Protein AF-A0AAC8WZW1-F1 (afdb_monomer)

Structure (mmCIF, N/CA/C/O backbone):
data_AF-A0AAC8WZW1-F1
#
_entry.id   AF-A0AAC8WZW1-F1
#
loop_
_atom_site.group_PDB
_atom_site.id
_atom_site.type_symbol
_atom_site.label_atom_id
_atom_site.label_alt_id
_atom_site.label_comp_id
_atom_site.label_asym_id
_atom_site.label_entity_id
_atom_site.label_seq_id
_atom_site.pdbx_PDB_ins_code
_atom_site.Cartn_x
_atom_site.Cartn_y
_atom_site.Cartn_z
_atom_site.occupancy
_atom_site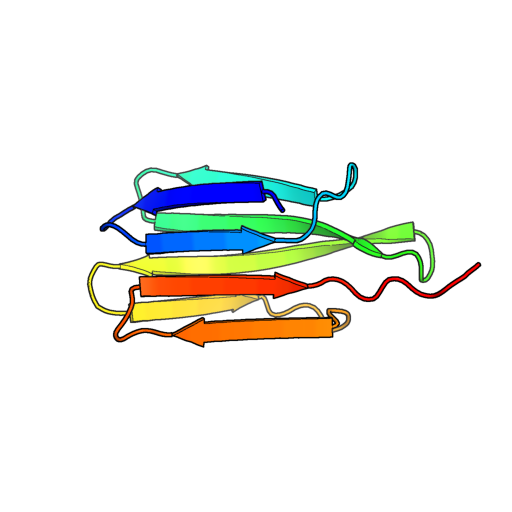.B_iso_or_equiv
_atom_site.auth_seq_id
_atom_site.auth_comp_id
_atom_site.auth_asym_id
_atom_site.auth_atom_id
_atom_site.pdbx_PDB_model_num
ATOM 1 N N . MET A 1 1 ? -6.316 5.667 -13.359 1.00 84.75 1 MET A N 1
ATOM 2 C CA . MET A 1 1 ? -5.985 5.530 -11.929 1.00 84.75 1 MET A CA 1
ATOM 3 C C . MET A 1 1 ? -6.730 4.318 -11.438 1.00 84.75 1 MET A C 1
ATOM 5 O O . MET A 1 1 ? -7.903 4.175 -11.777 1.00 84.75 1 MET A O 1
ATOM 9 N N . THR A 1 2 ? -6.051 3.473 -10.674 1.00 90.56 2 THR A N 1
ATOM 10 C CA . THR A 1 2 ? -6.616 2.253 -10.115 1.00 90.56 2 THR A CA 1
ATOM 11 C C . THR A 1 2 ? -6.914 2.503 -8.649 1.00 90.56 2 THR A C 1
ATOM 13 O O . THR A 1 2 ? -6.075 3.039 -7.925 1.00 90.56 2 THR A O 1
ATOM 16 N N . GLU A 1 3 ? -8.109 2.102 -8.228 1.00 94.31 3 GLU A N 1
ATOM 17 C CA . GLU A 1 3 ? -8.548 2.141 -6.838 1.00 94.31 3 GLU A CA 1
ATOM 18 C C . GLU A 1 3 ? -8.700 0.718 -6.309 1.00 94.31 3 GLU A C 1
ATOM 20 O O . GLU A 1 3 ? -9.281 -0.155 -6.959 1.00 94.31 3 GLU A O 1
ATOM 25 N N . VAL A 1 4 ? -8.186 0.488 -5.106 1.00 93.12 4 VAL A N 1
ATOM 26 C CA . VAL A 1 4 ? -8.289 -0.782 -4.396 1.00 93.12 4 VAL A CA 1
ATOM 27 C C . VAL A 1 4 ? -8.923 -0.515 -3.040 1.00 93.12 4 VAL A C 1
ATOM 29 O O . VAL A 1 4 ? -8.354 0.177 -2.196 1.00 93.12 4 VAL A O 1
ATOM 32 N N . ASN A 1 5 ? -10.098 -1.104 -2.821 1.00 94.50 5 ASN A N 1
ATOM 33 C CA . ASN A 1 5 ? -10.729 -1.115 -1.508 1.00 94.50 5 ASN A CA 1
ATOM 34 C C . ASN A 1 5 ? -9.929 -2.030 -0.579 1.00 94.50 5 ASN A C 1
ATOM 36 O O . ASN A 1 5 ? -9.805 -3.234 -0.817 1.00 94.50 5 ASN A O 1
ATOM 40 N N . LEU A 1 6 ? -9.389 -1.445 0.479 1.00 91.88 6 LEU A N 1
ATOM 41 C CA . LEU A 1 6 ? -8.673 -2.130 1.537 1.00 91.88 6 LEU A CA 1
ATOM 42 C C . LEU A 1 6 ? -9.609 -2.394 2.722 1.00 91.88 6 LEU A C 1
ATOM 44 O O . LEU A 1 6 ? -10.784 -2.015 2.748 1.00 91.88 6 LEU A O 1
ATOM 48 N N . ILE A 1 7 ? -9.087 -3.087 3.729 1.00 91.62 7 ILE A N 1
ATOM 49 C CA . ILE A 1 7 ? -9.854 -3.376 4.938 1.00 91.62 7 ILE A CA 1
ATOM 50 C C . ILE A 1 7 ? -10.158 -2.098 5.739 1.00 91.62 7 ILE A C 1
ATOM 52 O O . ILE A 1 7 ? -9.512 -1.066 5.576 1.00 91.62 7 ILE A O 1
ATOM 56 N N . HIS A 1 8 ? -11.149 -2.176 6.630 1.00 91.75 8 HIS A N 1
ATOM 57 C CA . HIS A 1 8 ? -11.588 -1.069 7.494 1.00 91.75 8 HIS A CA 1
ATOM 58 C C . HIS A 1 8 ? -12.022 0.216 6.761 1.00 91.75 8 HIS A C 1
ATOM 60 O O . HIS A 1 8 ? -12.021 1.299 7.357 1.00 91.75 8 HIS A O 1
ATOM 66 N N . GLY A 1 9 ? -12.424 0.086 5.492 1.00 92.44 9 GLY A N 1
ATOM 67 C CA . GLY A 1 9 ? -12.904 1.192 4.663 1.00 92.44 9 GLY A CA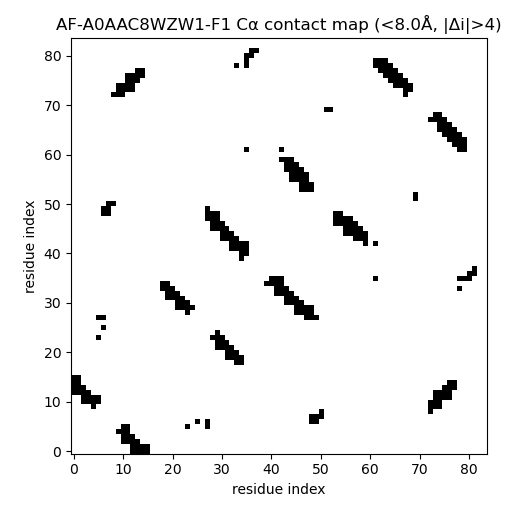 1
ATOM 68 C C . GLY A 1 9 ? -11.794 2.079 4.104 1.00 92.44 9 GLY A C 1
ATOM 69 O O . GLY A 1 9 ? -12.094 3.171 3.639 1.00 92.44 9 GLY A O 1
ATOM 70 N N . TRP A 1 10 ? -10.536 1.637 4.170 1.00 95.75 10 TRP A N 1
ATOM 71 C CA . TRP A 1 10 ? -9.432 2.347 3.535 1.00 95.75 10 TRP A CA 1
ATOM 72 C C . TRP A 1 10 ? -9.450 2.158 2.023 1.00 95.75 10 TRP A C 1
ATOM 74 O O . TRP A 1 10 ? -9.786 1.081 1.534 1.00 95.75 10 TRP A O 1
ATOM 84 N N . VAL A 1 11 ? -9.038 3.184 1.287 1.00 96.44 11 VAL A N 1
ATOM 85 C CA . VAL A 1 11 ? -8.902 3.134 -0.172 1.00 96.44 11 VAL A CA 1
ATOM 86 C C . VAL A 1 11 ? -7.465 3.447 -0.548 1.00 96.44 11 VAL A C 1
ATOM 88 O O . VAL A 1 11 ? -6.897 4.436 -0.087 1.00 96.44 11 VAL A O 1
ATOM 91 N N . LEU A 1 12 ? -6.876 2.587 -1.375 1.00 95.06 12 LEU A N 1
ATOM 92 C CA . LEU A 1 12 ? -5.592 2.833 -2.018 1.00 95.06 12 LEU A CA 1
ATOM 93 C C . LEU A 1 12 ? -5.815 3.244 -3.468 1.00 95.06 12 LEU A C 1
ATOM 95 O O . LEU A 1 12 ? -6.436 2.502 -4.226 1.00 95.06 12 LEU A O 1
ATOM 99 N N . THR A 1 13 ? -5.217 4.361 -3.855 1.00 94.50 13 THR A N 1
ATOM 100 C CA . THR A 1 13 ? -5.228 4.876 -5.221 1.00 94.50 13 THR A CA 1
ATOM 101 C C . THR A 1 13 ? -3.805 4.964 -5.754 1.00 94.50 13 THR A C 1
ATOM 103 O O . THR A 1 13 ? -2.899 5.444 -5.072 1.00 94.50 13 THR A O 1
ATOM 106 N N . TYR A 1 14 ? -3.596 4.508 -6.985 1.00 90.31 14 TYR A N 1
ATOM 107 C CA . TYR A 1 14 ? -2.315 4.628 -7.679 1.00 90.31 14 TYR A CA 1
ATOM 108 C C . TYR A 1 14 ? -2.514 4.831 -9.185 1.00 90.31 14 TYR A C 1
ATOM 110 O O . TYR A 1 14 ? -3.585 4.566 -9.745 1.00 90.31 14 TYR A O 1
ATOM 118 N N . GLN A 1 15 ? -1.488 5.345 -9.863 1.00 84.75 15 GLN A N 1
ATOM 119 C CA . GLN A 1 15 ? -1.524 5.505 -11.318 1.00 84.75 15 GLN A CA 1
ATOM 120 C C . GLN A 1 15 ? -1.521 4.148 -12.021 1.00 84.75 15 GLN A C 1
ATOM 122 O O . GLN A 1 15 ? -0.795 3.242 -11.619 1.00 84.75 15 GLN A O 1
ATOM 127 N N . ASP A 1 16 ? -2.304 4.019 -13.096 1.00 75.69 16 ASP A N 1
ATOM 128 C CA . ASP A 1 16 ? -2.376 2.765 -13.850 1.00 75.69 16 ASP A CA 1
ATOM 129 C C . ASP A 1 16 ? -1.010 2.460 -14.453 1.00 75.69 16 ASP A C 1
ATOM 131 O O . ASP A 1 16 ? -0.559 3.115 -15.393 1.00 75.69 16 ASP A O 1
ATOM 135 N N . ASN A 1 17 ? -0.352 1.458 -13.888 1.00 73.19 17 ASN A N 1
ATOM 136 C CA . ASN A 1 17 ? 0.937 0.981 -14.335 1.00 73.19 17 ASN A CA 1
ATOM 137 C C . ASN A 1 17 ? 0.919 -0.547 -14.271 1.00 73.19 17 ASN A C 1
ATOM 139 O O . ASN A 1 17 ? 0.592 -1.125 -13.233 1.00 73.19 17 ASN A O 1
ATOM 143 N N . ALA A 1 18 ? 1.260 -1.188 -15.391 1.00 64.50 18 ALA A N 1
ATOM 144 C CA . ALA A 1 18 ? 1.290 -2.643 -15.513 1.00 64.50 18 ALA A CA 1
ATOM 145 C C . ALA A 1 18 ? 2.278 -3.303 -14.536 1.00 64.50 18 ALA A C 1
ATOM 147 O O . ALA A 1 18 ? 2.132 -4.482 -14.227 1.00 64.50 18 ALA A O 1
ATOM 148 N N . ASP A 1 19 ? 3.242 -2.537 -14.025 1.00 81.50 19 ASP A N 1
ATOM 149 C CA . ASP A 1 19 ? 4.300 -3.032 -13.153 1.00 81.50 19 ASP A CA 1
ATOM 150 C C . ASP A 1 19 ? 3.966 -2.927 -11.656 1.00 81.50 19 ASP A C 1
ATOM 152 O O . ASP A 1 19 ? 4.821 -3.245 -10.832 1.00 81.50 19 ASP A O 1
ATOM 156 N N . ILE A 1 20 ? 2.759 -2.476 -11.282 1.00 87.00 20 ILE A N 1
ATOM 157 C CA . ILE A 1 20 ? 2.324 -2.386 -9.880 1.00 87.00 20 ILE A CA 1
ATOM 158 C C . ILE A 1 20 ? 1.437 -3.580 -9.527 1.00 87.00 20 ILE A C 1
ATOM 160 O O . ILE A 1 20 ? 0.388 -3.808 -10.129 1.00 87.00 20 ILE A O 1
ATOM 164 N N . VAL A 1 21 ? 1.829 -4.302 -8.481 1.00 90.19 21 VAL A N 1
ATOM 165 C CA . VAL A 1 21 ? 1.066 -5.399 -7.888 1.00 90.19 21 VAL A CA 1
ATOM 166 C C . VAL A 1 21 ? 0.731 -5.046 -6.447 1.00 90.19 21 VAL A C 1
ATOM 168 O O . VAL A 1 21 ? 1.616 -4.759 -5.643 1.00 90.19 21 VAL A O 1
ATOM 171 N N . VAL A 1 22 ? -0.555 -5.110 -6.109 1.00 93.00 22 VAL A N 1
ATOM 172 C CA . VAL A 1 22 ? -1.048 -4.894 -4.746 1.00 93.00 22 VAL A CA 1
ATOM 173 C C . VAL A 1 22 ? -1.549 -6.218 -4.181 1.00 93.00 22 VAL A C 1
ATOM 175 O O . VAL A 1 22 ? -2.419 -6.863 -4.763 1.00 93.00 22 VAL A O 1
ATOM 178 N N . ALA A 1 23 ? -1.018 -6.613 -3.027 1.00 93.94 23 ALA A N 1
ATOM 179 C CA . ALA A 1 23 ? -1.467 -7.773 -2.270 1.00 93.94 23 ALA A CA 1
ATOM 180 C C . ALA A 1 23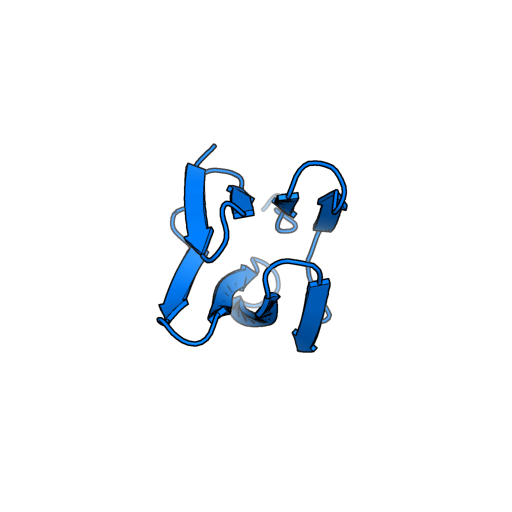 ? -1.972 -7.340 -0.891 1.00 93.94 23 ALA A C 1
ATOM 182 O O . ALA A 1 23 ? -1.316 -6.575 -0.185 1.00 93.94 23 ALA A O 1
ATOM 183 N N . VAL A 1 24 ? -3.137 -7.861 -0.504 1.00 93.69 24 VAL A N 1
ATOM 184 C CA . VAL A 1 24 ? -3.812 -7.535 0.758 1.00 93.69 24 VAL A CA 1
ATOM 185 C C . VAL A 1 24 ? -4.270 -8.827 1.416 1.00 93.69 24 VAL A C 1
ATOM 187 O O . VAL A 1 24 ? -4.772 -9.725 0.739 1.00 93.69 24 VAL A O 1
ATOM 190 N N . ASN A 1 25 ? -4.123 -8.930 2.735 1.00 91.56 25 ASN A N 1
ATOM 191 C CA . ASN A 1 25 ? -4.665 -10.051 3.500 1.00 91.56 25 ASN A CA 1
ATOM 192 C C . ASN A 1 25 ? -5.719 -9.604 4.528 1.00 91.56 25 ASN A C 1
ATOM 194 O O . ASN A 1 25 ? -5.878 -8.422 4.825 1.00 91.56 25 ASN A O 1
ATOM 198 N N . GLN A 1 26 ? -6.425 -10.577 5.110 1.00 88.88 26 GLN A N 1
ATOM 199 C CA . GLN A 1 26 ? -7.470 -10.322 6.112 1.00 88.88 26 GLN A CA 1
ATOM 200 C C . GLN A 1 26 ? -6.940 -9.733 7.430 1.00 88.88 26 GLN A C 1
ATOM 202 O O . GLN A 1 26 ? -7.718 -9.189 8.204 1.00 88.88 26 GLN A O 1
ATOM 207 N N . ALA A 1 27 ? -5.634 -9.836 7.688 1.00 90.88 27 ALA A N 1
ATOM 208 C CA . ALA A 1 27 ? -4.993 -9.253 8.864 1.00 90.88 27 ALA A CA 1
ATOM 209 C C . ALA A 1 27 ? -4.608 -7.774 8.668 1.00 90.88 27 ALA A C 1
ATOM 211 O O . ALA A 1 27 ? -4.075 -7.165 9.590 1.00 90.88 27 ALA A O 1
ATOM 212 N N . GLY A 1 28 ? -4.849 -7.203 7.482 1.00 92.25 28 GLY A N 1
ATOM 213 C CA . GLY A 1 28 ? -4.545 -5.804 7.187 1.00 92.25 28 GLY A CA 1
ATOM 214 C C . GLY A 1 28 ? -3.131 -5.532 6.723 1.00 92.25 28 GLY A C 1
ATOM 215 O O . GLY A 1 28 ? -2.747 -4.370 6.637 1.00 92.25 28 GLY A O 1
ATOM 216 N N . ASN A 1 29 ? -2.360 -6.570 6.404 1.00 95.44 29 ASN A N 1
ATOM 217 C CA . ASN A 1 29 ? -1.063 -6.388 5.771 1.00 95.44 29 ASN A CA 1
ATOM 218 C C . ASN A 1 29 ? -1.279 -6.062 4.293 1.00 95.44 29 ASN A C 1
ATOM 220 O O . ASN A 1 29 ? -1.987 -6.790 3.591 1.00 95.44 29 ASN A O 1
ATOM 224 N N . VAL A 1 30 ? -0.631 -4.997 3.839 1.00 95.38 30 VAL A N 1
ATOM 225 C CA . VAL A 1 30 ? -0.655 -4.527 2.458 1.00 95.38 30 VAL A CA 1
ATOM 226 C C . VAL A 1 30 ? 0.773 -4.490 1.940 1.00 95.38 30 VAL A C 1
ATOM 228 O O . VAL A 1 30 ? 1.636 -3.837 2.528 1.00 95.38 30 VAL A O 1
ATOM 231 N N . ALA A 1 31 ? 1.011 -5.195 0.840 1.00 94.75 31 ALA A N 1
ATOM 232 C CA . ALA A 1 31 ? 2.257 -5.145 0.093 1.00 94.75 31 ALA A CA 1
ATOM 233 C C . ALA A 1 31 ? 1.986 -4.531 -1.282 1.00 94.75 31 ALA A C 1
ATOM 235 O O . ALA A 1 31 ? 1.136 -5.022 -2.025 1.00 94.75 31 ALA A O 1
ATOM 236 N N . ILE A 1 32 ? 2.711 -3.465 -1.610 1.00 92.56 32 ILE A N 1
ATOM 237 C CA . ILE A 1 32 ? 2.714 -2.849 -2.936 1.00 92.56 32 ILE A CA 1
ATOM 238 C C . ILE A 1 32 ? 4.083 -3.116 -3.542 1.00 92.56 32 ILE A C 1
ATOM 240 O O . ILE A 1 32 ? 5.086 -2.544 -3.113 1.00 92.56 32 ILE A O 1
ATOM 244 N N . THR A 1 33 ? 4.118 -4.007 -4.521 1.00 90.62 33 THR A N 1
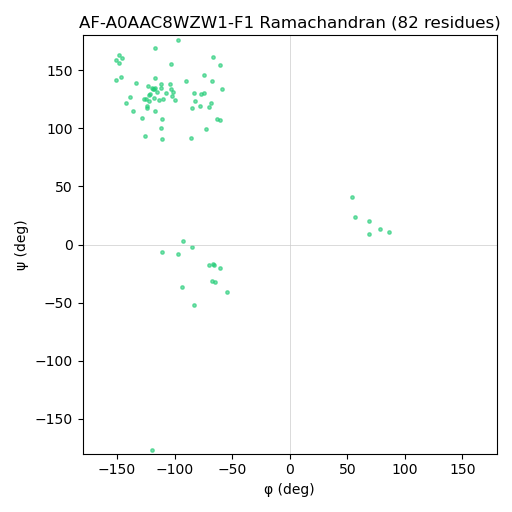ATOM 245 C CA . THR A 1 33 ? 5.325 -4.367 -5.255 1.00 90.62 33 THR A CA 1
ATOM 246 C C . THR A 1 33 ? 5.319 -3.653 -6.594 1.00 90.62 33 THR A C 1
ATOM 248 O O . THR A 1 33 ? 4.314 -3.671 -7.299 1.00 90.62 33 THR A O 1
ATOM 251 N N . TYR A 1 34 ? 6.431 -3.014 -6.940 1.00 86.56 34 TYR A N 1
ATOM 252 C CA . TYR A 1 34 ? 6.544 -2.252 -8.176 1.00 86.56 34 TYR A CA 1
ATOM 253 C C . TYR A 1 34 ? 7.960 -2.320 -8.742 1.00 86.56 34 TYR A C 1
ATOM 255 O O . TYR A 1 34 ? 8.939 -2.340 -7.992 1.00 86.56 34 TYR A O 1
ATOM 263 N N . ALA A 1 35 ? 8.075 -2.358 -10.068 1.00 79.94 35 ALA A N 1
ATOM 264 C CA . ALA A 1 35 ? 9.363 -2.226 -10.737 1.00 79.94 35 ALA A CA 1
ATOM 265 C C . ALA A 1 35 ? 9.729 -0.745 -10.873 1.00 79.94 35 ALA A C 1
ATOM 267 O O . ALA A 1 35 ? 8.929 0.068 -11.342 1.00 79.94 35 ALA A O 1
ATOM 268 N N . THR A 1 36 ? 10.948 -0.379 -10.487 1.00 72.94 36 THR A N 1
ATOM 269 C CA . THR A 1 36 ? 11.487 0.941 -10.816 1.00 72.94 36 THR A CA 1
ATOM 270 C C . THR A 1 36 ? 12.214 0.861 -12.158 1.00 72.94 36 THR A C 1
ATOM 272 O O . THR A 1 36 ? 12.919 -0.103 -12.463 1.00 72.94 36 THR A O 1
ATOM 275 N N . LYS A 1 37 ? 12.080 1.900 -12.990 1.00 65.38 37 LYS A N 1
ATOM 276 C CA . LYS A 1 37 ? 12.878 2.006 -14.227 1.00 65.38 37 LYS A CA 1
ATOM 277 C C . LYS A 1 37 ? 14.372 2.209 -13.947 1.00 65.38 37 LYS A C 1
ATOM 279 O O . LYS A 1 37 ? 15.198 1.977 -14.825 1.00 65.38 37 LYS A O 1
ATOM 284 N N . ALA A 1 38 ? 14.730 2.608 -12.726 1.00 58.84 38 ALA A N 1
ATOM 285 C CA . ALA A 1 38 ? 16.107 2.624 -12.260 1.00 58.84 38 ALA A CA 1
ATOM 286 C C . ALA A 1 38 ? 16.578 1.179 -12.015 1.00 58.84 38 ALA A C 1
ATOM 288 O O . ALA A 1 38 ? 16.286 0.583 -10.986 1.00 58.84 38 ALA A O 1
ATOM 289 N N . PHE A 1 39 ? 17.311 0.622 -12.982 1.00 57.66 39 PHE A N 1
ATOM 290 C CA . PHE A 1 39 ? 17.993 -0.681 -12.902 1.00 57.66 39 PHE A CA 1
ATOM 291 C C . PHE A 1 39 ? 17.103 -1.937 -12.870 1.00 57.66 39 PHE A C 1
ATOM 293 O O . PHE A 1 39 ? 17.626 -3.037 -12.708 1.00 57.66 39 PHE A O 1
ATOM 300 N N . GLY A 1 40 ? 15.789 -1.812 -13.094 1.00 62.84 40 GLY A N 1
ATOM 301 C CA . GLY A 1 40 ? 14.877 -2.963 -13.123 1.00 62.84 40 GLY A CA 1
ATOM 302 C C . GLY A 1 40 ? 14.695 -3.620 -11.753 1.00 62.84 40 GLY A C 1
ATOM 303 O O . GLY A 1 40 ? 14.307 -4.786 -11.671 1.00 62.84 40 GLY A O 1
ATOM 304 N N . GLU A 1 41 ? 15.001 -2.893 -10.678 1.00 77.56 41 GLU A N 1
ATOM 305 C CA . GLU A 1 41 ?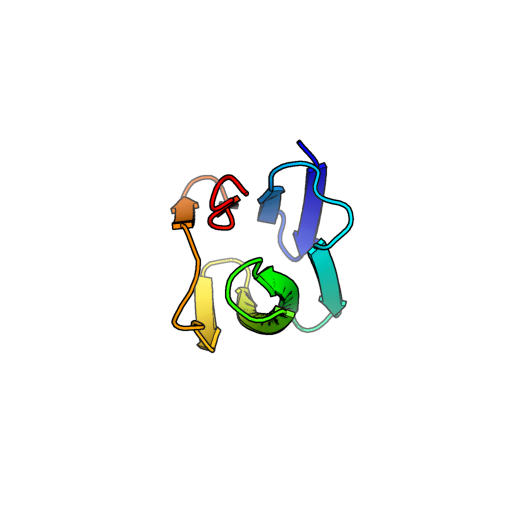 14.838 -3.394 -9.323 1.00 77.56 41 GLU A CA 1
ATOM 306 C C . GLU A 1 41 ? 13.360 -3.413 -8.936 1.00 77.56 41 GLU A C 1
ATOM 308 O O . GLU A 1 41 ? 12.631 -2.425 -9.068 1.00 77.56 41 GLU A O 1
ATOM 313 N N . VAL A 1 42 ? 12.924 -4.560 -8.422 1.00 85.12 42 VAL A N 1
ATOM 314 C CA . VAL A 1 42 ? 11.593 -4.724 -7.846 1.00 85.12 42 VAL A CA 1
ATOM 315 C C . VAL A 1 42 ? 11.646 -4.273 -6.393 1.00 85.12 42 VAL A C 1
ATOM 317 O O . VAL A 1 42 ? 12.353 -4.855 -5.571 1.00 85.12 42 VAL A O 1
ATOM 320 N N . GLN A 1 43 ? 10.884 -3.235 -6.076 1.00 87.19 43 GLN A N 1
ATOM 321 C CA . GLN A 1 43 ? 10.755 -2.684 -4.734 1.00 87.19 43 GLN A CA 1
ATOM 322 C C . GLN A 1 43 ? 9.431 -3.135 -4.119 1.00 87.19 43 GLN A C 1
ATOM 324 O O . GLN A 1 43 ? 8.481 -3.473 -4.824 1.00 87.19 43 GLN A O 1
ATOM 329 N N . THR A 1 44 ? 9.360 -3.177 -2.789 1.00 90.75 44 THR A N 1
ATOM 330 C CA . THR A 1 44 ? 8.114 -3.498 -2.080 1.00 90.75 44 THR A CA 1
ATOM 331 C C . THR A 1 44 ? 7.906 -2.553 -0.909 1.00 90.75 44 THR A C 1
ATOM 333 O O . THR A 1 44 ? 8.665 -2.574 0.059 1.00 90.75 44 THR A O 1
ATOM 336 N N . LEU A 1 45 ? 6.848 -1.751 -0.989 1.00 91.44 45 LEU A N 1
ATOM 337 C CA . LEU A 1 45 ? 6.307 -0.992 0.131 1.00 91.44 45 LEU A CA 1
ATOM 338 C C . LEU A 1 45 ? 5.408 -1.924 0.946 1.00 91.44 45 LEU A C 1
ATOM 340 O O . LEU A 1 45 ? 4.479 -2.526 0.411 1.00 91.44 45 LEU A O 1
ATOM 344 N N . LEU A 1 46 ? 5.700 -2.055 2.238 1.00 94.69 46 LEU A N 1
ATOM 345 C CA . LEU A 1 46 ? 4.948 -2.914 3.148 1.00 94.69 46 LEU A CA 1
ATOM 346 C C . LEU A 1 46 ? 4.409 -2.080 4.302 1.00 94.69 46 LEU A C 1
ATOM 348 O O . LEU A 1 46 ? 5.165 -1.376 4.973 1.00 94.69 46 LEU A O 1
ATOM 352 N N . PHE A 1 47 ? 3.117 -2.197 4.569 1.00 95.62 47 PHE A N 1
ATOM 353 C CA . PHE A 1 47 ? 2.476 -1.543 5.700 1.00 95.62 47 PHE A CA 1
ATOM 354 C C . PHE A 1 47 ? 1.311 -2.372 6.225 1.00 95.62 47 PHE A C 1
ATOM 356 O O . PHE A 1 47 ? 0.825 -3.294 5.570 1.00 95.62 47 PHE A O 1
ATOM 363 N N . THR A 1 48 ? 0.880 -2.054 7.438 1.00 96.19 48 THR A N 1
ATOM 364 C CA . THR A 1 48 ? -0.311 -2.637 8.047 1.00 96.19 48 THR A CA 1
ATOM 365 C C . THR A 1 48 ? -1.344 -1.564 8.307 1.00 96.19 48 THR A C 1
ATOM 367 O O . THR A 1 48 ? -1.006 -0.430 8.650 1.00 96.19 48 THR A O 1
ATOM 370 N N . ILE A 1 49 ? -2.605 -1.930 8.127 1.00 95.25 49 ILE A N 1
ATOM 371 C CA . ILE A 1 49 ? -3.753 -1.060 8.335 1.00 95.25 49 ILE A CA 1
ATOM 372 C C . ILE A 1 49 ? -4.605 -1.639 9.453 1.00 95.25 49 ILE A C 1
ATOM 374 O O . ILE A 1 49 ? -4.920 -2.827 9.456 1.00 95.25 49 ILE A O 1
ATOM 378 N N . THR A 1 50 ? -5.022 -0.779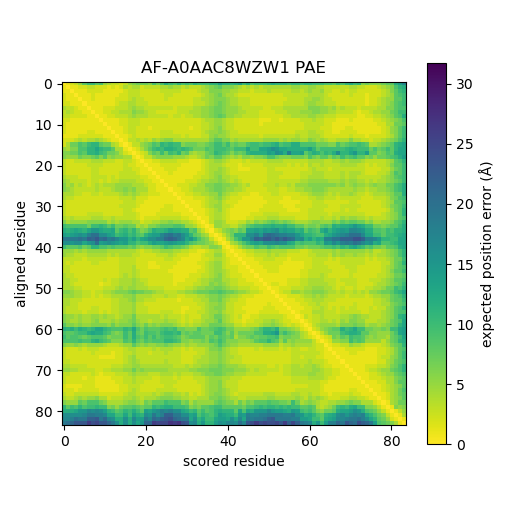 10.372 1.00 93.56 50 THR A N 1
ATOM 379 C CA . THR A 1 50 ? -6.155 -1.048 11.259 1.00 93.56 50 THR A CA 1
ATOM 380 C C . THR A 1 50 ? -7.227 0.015 11.041 1.00 93.56 50 THR A C 1
ATOM 382 O O . THR A 1 50 ? -7.089 0.896 10.194 1.00 93.56 50 THR A O 1
ATOM 385 N N . GLU A 1 51 ? -8.305 -0.037 11.819 1.00 91.25 51 GLU A N 1
ATOM 386 C CA . GLU A 1 51 ? -9.377 0.954 11.720 1.00 91.25 51 GLU A CA 1
ATOM 387 C C . GLU A 1 51 ? -8.885 2.403 11.857 1.00 91.25 51 GLU A C 1
ATOM 389 O O . GLU A 1 51 ? -9.297 3.246 11.061 1.00 91.25 51 GLU A O 1
ATOM 394 N N . ASP A 1 52 ? -7.948 2.643 12.780 1.00 90.81 52 ASP A N 1
ATOM 395 C CA . ASP A 1 52 ? -7.516 3.994 13.160 1.00 90.81 52 ASP A CA 1
ATOM 396 C C . ASP A 1 52 ? -6.091 4.372 12.734 1.00 90.81 52 ASP A C 1
ATOM 398 O O . ASP A 1 52 ? -5.658 5.500 12.971 1.00 90.81 52 ASP A O 1
ATOM 402 N N . LYS A 1 53 ? -5.301 3.443 12.180 1.00 91.44 53 LYS A N 1
ATOM 403 C CA . LYS A 1 53 ? -3.881 3.712 11.907 1.00 91.44 53 LYS A CA 1
ATOM 404 C C . LYS A 1 53 ? -3.330 2.938 10.721 1.00 91.44 53 LYS A C 1
ATOM 406 O O . LYS A 1 53 ? -3.800 1.852 10.388 1.00 91.44 53 LYS A O 1
ATOM 411 N N . ILE A 1 54 ? -2.232 3.473 10.196 1.00 94.50 54 ILE A N 1
ATOM 412 C CA . ILE A 1 54 ? -1.324 2.790 9.281 1.00 94.50 54 ILE A CA 1
ATOM 413 C C . ILE A 1 54 ? 0.049 2.705 9.942 1.00 94.50 54 ILE A C 1
ATOM 415 O O . ILE A 1 54 ? 0.541 3.697 10.479 1.00 94.50 54 ILE A O 1
ATOM 419 N N . ALA A 1 55 ? 0.676 1.533 9.896 1.00 94.75 55 ALA A N 1
ATOM 420 C CA . ALA A 1 55 ? 2.063 1.351 10.302 1.00 94.75 55 ALA A CA 1
ATOM 421 C C . ALA A 1 55 ? 2.899 0.904 9.101 1.00 94.75 55 ALA A C 1
ATOM 423 O O . ALA A 1 55 ? 2.703 -0.187 8.568 1.00 94.75 55 ALA A O 1
ATOM 424 N N . ILE A 1 56 ? 3.841 1.746 8.679 1.00 93.44 56 ILE A N 1
ATOM 425 C CA . ILE A 1 56 ? 4.765 1.424 7.591 1.00 93.44 56 ILE A CA 1
ATOM 426 C C . ILE A 1 56 ? 5.847 0.494 8.142 1.00 93.44 56 ILE A C 1
ATOM 428 O O . ILE A 1 56 ? 6.567 0.853 9.070 1.00 93.44 56 ILE A O 1
ATOM 432 N N . LEU A 1 57 ? 5.933 -0.711 7.583 1.00 93.25 57 LEU A N 1
ATOM 433 C CA . LEU A 1 57 ? 6.899 -1.735 7.980 1.00 93.25 57 LEU A CA 1
ATOM 434 C C . LEU A 1 57 ? 8.169 -1.680 7.134 1.00 93.25 57 LEU A C 1
ATOM 436 O O . LEU A 1 57 ? 9.258 -1.929 7.642 1.00 93.25 57 LEU A O 1
ATOM 440 N N . ASN A 1 58 ? 8.025 -1.367 5.847 1.00 89.31 58 ASN A N 1
ATOM 441 C CA . ASN A 1 58 ? 9.141 -1.179 4.935 1.00 89.31 58 ASN A CA 1
ATOM 442 C C . ASN A 1 58 ? 8.833 -0.033 3.982 1.00 89.31 58 ASN A C 1
ATOM 444 O O . ASN A 1 58 ? 7.854 -0.109 3.239 1.00 89.31 58 ASN A O 1
ATOM 448 N N . LEU A 1 59 ? 9.686 0.989 3.988 1.00 87.44 59 LEU A N 1
ATOM 449 C CA . LEU A 1 59 ? 9.613 2.112 3.066 1.00 87.44 59 LEU A CA 1
ATOM 450 C C . LEU A 1 59 ? 10.825 2.043 2.124 1.00 87.44 59 LEU A C 1
ATOM 452 O O . LEU A 1 59 ? 11.928 2.394 2.545 1.00 87.44 59 LEU A O 1
ATOM 456 N N . PRO A 1 60 ? 10.662 1.534 0.891 1.00 83.38 60 PRO A N 1
ATOM 457 C CA . PRO A 1 60 ? 11.759 1.430 -0.067 1.00 83.38 60 PRO A CA 1
ATOM 458 C C . PRO A 1 60 ? 12.346 2.807 -0.393 1.00 83.38 60 PRO A C 1
ATOM 460 O O . PRO A 1 60 ? 11.664 3.820 -0.310 1.00 83.38 60 PRO A O 1
ATOM 463 N N . PHE A 1 61 ? 13.612 2.857 -0.802 1.00 71.19 61 PHE A N 1
ATOM 464 C CA . PHE A 1 61 ? 14.310 4.126 -1.052 1.00 71.19 61 PHE A CA 1
ATOM 465 C C . PHE A 1 61 ? 13.819 4.885 -2.292 1.00 71.19 61 PHE A C 1
ATOM 467 O O . PHE A 1 61 ? 14.118 6.068 -2.437 1.00 71.19 61 PHE A O 1
ATOM 474 N N . VAL A 1 62 ? 13.103 4.216 -3.199 1.00 71.56 62 VAL A N 1
ATOM 475 C CA . VAL A 1 62 ? 12.739 4.761 -4.513 1.00 71.56 62 VAL A CA 1
ATOM 476 C C . VAL A 1 62 ? 11.229 4.684 -4.702 1.00 71.56 62 VAL A C 1
ATOM 478 O O . VAL A 1 62 ? 10.706 3.669 -5.150 1.00 71.56 62 VAL A O 1
ATOM 481 N N . PHE A 1 63 ? 10.526 5.756 -4.359 1.00 74.06 63 PHE A N 1
ATOM 482 C CA . PHE A 1 63 ? 9.130 6.034 -4.713 1.00 74.06 63 PHE A CA 1
ATOM 483 C C . PHE A 1 63 ? 8.980 7.554 -4.841 1.00 74.06 63 PHE A C 1
ATOM 485 O O . PHE A 1 63 ? 9.809 8.295 -4.315 1.00 74.06 63 PHE A O 1
ATOM 492 N N . GLU A 1 64 ? 7.986 8.024 -5.595 1.00 73.94 64 GLU A N 1
ATOM 493 C CA . GLU A 1 64 ? 7.835 9.464 -5.835 1.00 73.94 64 GLU A CA 1
ATOM 494 C C . GLU A 1 64 ? 7.099 10.105 -4.672 1.00 73.94 64 GLU A C 1
ATOM 496 O O . GLU A 1 64 ? 7.577 11.062 -4.064 1.00 73.94 64 GLU A O 1
ATOM 501 N N . ASN A 1 65 ? 5.945 9.531 -4.339 1.00 82.75 65 ASN A N 1
ATOM 502 C CA . ASN A 1 65 ? 5.108 10.042 -3.280 1.00 82.75 65 ASN A CA 1
ATOM 503 C C . ASN A 1 65 ? 4.301 8.919 -2.623 1.00 82.75 65 ASN A C 1
ATOM 505 O O . ASN A 1 65 ? 3.804 8.003 -3.278 1.00 82.75 65 ASN A O 1
ATOM 509 N N . LEU A 1 66 ? 4.166 9.023 -1.306 1.00 88.94 66 LEU A N 1
ATOM 510 C CA . LEU A 1 66 ? 3.214 8.267 -0.511 1.00 88.94 66 LEU A CA 1
ATOM 511 C C . LEU A 1 66 ? 2.449 9.285 0.326 1.00 88.94 66 LEU A C 1
ATOM 513 O O . LEU A 1 66 ? 2.999 9.877 1.254 1.00 88.94 66 LEU A O 1
ATOM 517 N N . THR A 1 67 ? 1.181 9.491 -0.007 1.00 92.31 67 THR A N 1
ATOM 518 C CA . THR A 1 67 ? 0.296 10.389 0.736 1.00 92.31 67 THR A CA 1
ATOM 519 C C . THR A 1 67 ? -0.709 9.562 1.522 1.00 92.31 67 THR A C 1
ATOM 521 O O . THR A 1 67 ? -1.345 8.668 0.972 1.00 92.31 67 THR A O 1
ATOM 524 N N . ILE A 1 68 ? -0.854 9.860 2.813 1.00 93.06 68 ILE A N 1
ATOM 525 C CA . ILE A 1 68 ? -1.812 9.198 3.702 1.00 93.06 68 ILE A CA 1
ATOM 526 C C . ILE A 1 68 ? -2.705 10.272 4.319 1.00 93.06 68 ILE A C 1
ATOM 528 O O . ILE A 1 68 ? -2.218 11.148 5.033 1.00 93.06 68 ILE A O 1
ATOM 532 N N . LEU A 1 69 ? -4.009 10.181 4.068 1.00 93.69 69 LEU A N 1
ATOM 533 C CA . LEU A 1 69 ? -5.033 11.047 4.651 1.00 93.69 69 LEU A CA 1
ATOM 534 C C . LEU A 1 69 ? -5.880 10.216 5.615 1.00 93.69 69 LEU A C 1
ATOM 536 O O . LEU A 1 69 ? -6.849 9.565 5.224 1.00 93.69 69 LEU A O 1
ATOM 540 N N . ALA A 1 70 ? -5.472 10.186 6.885 1.00 88.94 70 ALA A N 1
ATOM 541 C CA . ALA A 1 70 ? -6.077 9.301 7.880 1.00 88.94 70 ALA A CA 1
ATOM 542 C C . ALA A 1 70 ? -7.530 9.661 8.225 1.00 88.94 70 ALA A C 1
ATOM 544 O O . ALA A 1 70 ? -8.330 8.773 8.503 1.00 88.94 70 ALA A O 1
ATOM 545 N N . ASP A 1 71 ? -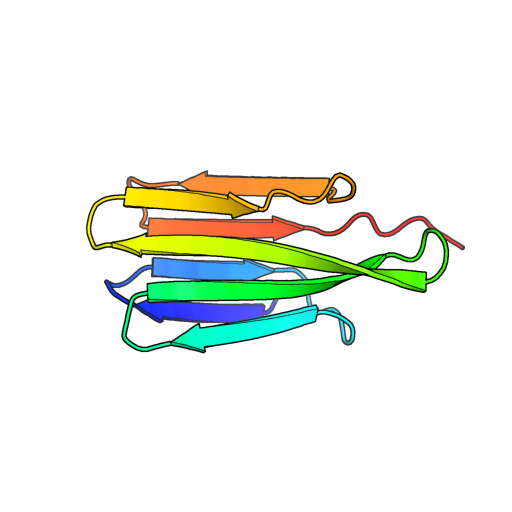7.883 10.944 8.158 1.00 91.44 71 ASP A N 1
ATOM 546 C CA . ASP A 1 71 ? -9.247 11.445 8.348 1.00 91.44 71 ASP A CA 1
ATOM 547 C C . ASP A 1 71 ? -1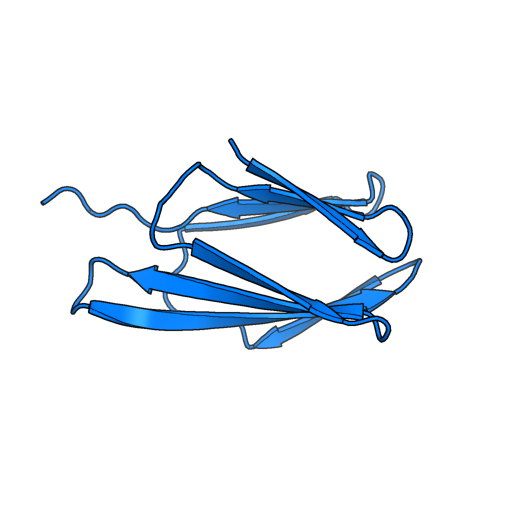0.209 10.957 7.256 1.00 91.44 71 ASP A C 1
ATOM 549 O O . ASP A 1 71 ? -11.384 10.713 7.528 1.00 91.44 71 ASP A O 1
ATOM 553 N N . LYS A 1 72 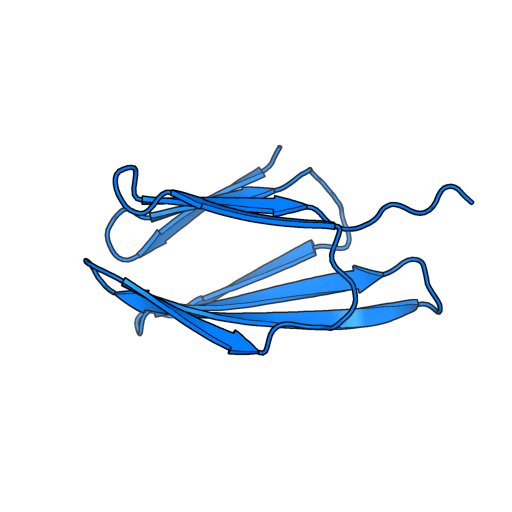? -9.698 10.772 6.035 1.00 94.44 72 LYS A N 1
ATOM 554 C CA . LYS A 1 72 ? -10.460 10.278 4.879 1.00 94.44 72 LYS A CA 1
ATOM 555 C C . LYS A 1 72 ? -10.308 8.783 4.629 1.00 94.44 72 LYS A C 1
ATOM 557 O O . LYS A 1 72 ? -11.023 8.239 3.797 1.00 94.44 72 LYS A O 1
ATOM 562 N N . LYS A 1 73 ? -9.394 8.123 5.345 1.00 95.38 73 LYS A N 1
ATOM 563 C CA . LYS A 1 73 ? -8.970 6.741 5.092 1.00 95.38 73 LYS A CA 1
ATOM 564 C C . LYS A 1 73 ? -8.491 6.522 3.648 1.00 95.38 73 LYS A C 1
ATOM 566 O O . LYS A 1 73 ? -8.757 5.490 3.036 1.00 95.38 73 LYS A O 1
ATOM 571 N N . GLU A 1 74 ? -7.746 7.485 3.114 1.00 96.25 74 GLU A N 1
ATOM 572 C CA . GLU A 1 74 ? -7.216 7.448 1.747 1.00 96.25 74 GLU A CA 1
ATOM 573 C C . GLU A 1 74 ? -5.690 7.300 1.760 1.00 96.25 74 GLU A C 1
ATOM 575 O O . GLU A 1 74 ? -4.985 7.935 2.552 1.00 96.25 74 GLU A O 1
ATOM 580 N N . ILE A 1 75 ? -5.180 6.460 0.863 1.00 94.38 75 ILE A N 1
ATOM 581 C CA . ILE A 1 75 ? -3.757 6.262 0.602 1.00 94.38 75 ILE A CA 1
ATOM 582 C C . ILE A 1 75 ? -3.534 6.496 -0.886 1.00 94.38 75 ILE A C 1
ATOM 584 O O . ILE A 1 75 ? -4.149 5.826 -1.710 1.00 94.38 75 ILE A O 1
ATOM 588 N N . THR A 1 76 ? -2.617 7.390 -1.232 1.00 93.06 76 THR A N 1
ATOM 589 C CA . THR A 1 76 ? -2.193 7.600 -2.618 1.00 93.06 76 THR A CA 1
ATOM 590 C C . THR A 1 76 ? -0.734 7.220 -2.764 1.00 93.06 76 THR A C 1
ATOM 592 O O . THR A 1 76 ? 0.106 7.646 -1.967 1.00 93.06 76 THR A O 1
ATOM 595 N N . PHE A 1 77 ? -0.439 6.420 -3.782 1.00 89.19 77 PHE A N 1
ATOM 596 C CA . PHE A 1 77 ? 0.902 5.940 -4.072 1.00 89.19 77 PHE A CA 1
ATOM 597 C C . PHE A 1 77 ? 1.300 6.248 -5.517 1.00 89.19 77 PHE A C 1
ATOM 599 O O . PHE A 1 77 ? 0.622 5.829 -6.456 1.00 89.19 77 PHE A O 1
ATOM 606 N N . ASP A 1 78 ? 2.436 6.929 -5.670 1.00 84.12 78 ASP A N 1
ATOM 607 C CA . ASP A 1 78 ? 3.040 7.267 -6.956 1.00 84.12 78 ASP A CA 1
ATOM 608 C C . ASP A 1 78 ? 4.477 6.732 -7.037 1.00 84.12 78 ASP A C 1
ATOM 610 O O . ASP A 1 78 ? 5.288 6.854 -6.109 1.00 84.12 78 ASP A O 1
ATOM 614 N N . VAL A 1 79 ? 4.811 6.158 -8.190 1.00 76.25 79 VAL A N 1
ATOM 615 C CA . VAL A 1 79 ? 6.149 5.651 -8.512 1.00 76.25 79 VAL A CA 1
ATOM 616 C C . VAL A 1 79 ? 6.862 6.605 -9.450 1.00 76.25 79 VAL A C 1
ATOM 618 O O . VAL A 1 79 ? 6.276 7.054 -10.430 1.00 76.25 79 VAL A O 1
ATOM 621 N N . ILE A 1 80 ? 8.155 6.829 -9.196 1.00 68.19 80 ILE A N 1
ATOM 622 C CA . ILE A 1 80 ? 8.993 7.660 -10.064 1.00 68.19 80 ILE A CA 1
ATOM 623 C C . ILE A 1 80 ? 9.023 7.026 -11.457 1.00 68.19 80 ILE A C 1
ATOM 625 O O . ILE A 1 80 ? 9.698 6.017 -11.687 1.00 68.19 80 ILE A O 1
ATOM 629 N N . SER A 1 81 ? 8.337 7.649 -12.411 1.00 58.34 81 SER A N 1
ATOM 630 C CA . SER A 1 81 ? 8.535 7.359 -13.826 1.00 58.34 81 SER A CA 1
ATOM 631 C C . SER A 1 81 ? 9.694 8.210 -14.330 1.00 58.34 81 SER A C 1
ATOM 633 O O . SER A 1 81 ? 9.491 9.331 -14.787 1.00 58.34 81 SER A O 1
ATOM 635 N N . ILE A 1 82 ? 10.921 7.685 -14.279 1.00 53.06 82 ILE A N 1
ATOM 636 C CA . ILE A 1 82 ? 12.039 8.335 -14.975 1.00 53.06 82 ILE A CA 1
ATOM 637 C C . ILE A 1 82 ? 11.776 8.193 -16.488 1.00 53.06 82 ILE A C 1
ATOM 639 O O . ILE A 1 82 ? 11.600 7.059 -16.957 1.00 53.06 82 ILE A O 1
ATOM 643 N N . PRO A 1 83 ? 11.686 9.296 -17.257 1.00 52.72 83 PRO A N 1
ATOM 644 C CA . PRO A 1 83 ? 11.597 9.224 -18.711 1.00 52.72 83 PRO A CA 1
ATOM 645 C C . PRO A 1 83 ? 12.828 8.494 -19.261 1.00 52.72 83 PRO A C 1
ATOM 647 O O . PRO A 1 83 ? 13.944 8.758 -18.813 1.00 52.72 83 PRO A O 1
ATOM 650 N N . GLY A 1 84 ? 12.599 7.549 -20.176 1.00 48.91 84 GLY A N 1
ATOM 651 C CA . GLY A 1 84 ? 13.666 6.867 -20.915 1.00 48.91 84 GLY A CA 1
ATOM 652 C C . GLY A 1 84 ? 14.228 7.727 -22.035 1.00 48.91 84 GLY A C 1
ATOM 653 O O . GLY A 1 84 ? 13.498 8.637 -22.491 1.00 48.91 84 GLY A O 1
#

Sequence (84 aa):
MTEVNLIHGWVLTYQDNADIVVAVNQAGNVAITYATKAFGEVQTLLFTITEDKIAILNLPFVFENLTILADKKEITFDVISIPG

Foldseek 3Di:
DDWDQAPLRAIEDEDDDPFWDWDADPQQKIWIWGFAPVVRDIDIFIWGDDNQDIGTPDDDPFFDDWDADRVNNYIYGGGDPDDD

Nearest PDB structures (foldseek):
  8gbj-assembly1_X  TM=6.637E-01  e=2.658E-01  Homo sapiens
  2znb-assembly2_B  TM=6.621E-01  e=6.229E-01  Bacteroides fragilis
  8faz-assembly1_X  TM=6.676E-01  e=5.254E-01  Homo sapiens
  6twt-assembly2_B  TM=6.478E-01  e=1.635E+00  Klebsiella pneumoniae
  6e8m-assembly1_A  TM=4.766E-01  e=4.690E-01  Legionella longbeachae NSW150

Mean predicted aligned error: 4.89 Å

Solvent-accessible surface area (backbone atoms only — not comparable to full-atom values): 5029 Å² total; per-residue (Å²): 109,46,78,44,85,46,74,76,74,26,37,40,36,33,68,77,50,96,57,58,46,80,47,76,51,97,84,26,44,37,38,42,35,34,60,35,77,74,86,69,45,75,44,55,39,29,32,37,47,56,82,90,48,73,49,79,75,37,81,57,95,82,59,64,45,79,48,75,40,76,94,74,33,37,33,40,45,43,71,59,76,69,83,130

Radius of gyration: 12.55 Å; Cα contacts (8 Å, |Δi|>4): 163; chains: 1; bounding box: 31×22×34 Å

pLDDT: mean 85.64, std 11.83, range [48.91, 96.44]

Organism: NCBI:txid51665

Secondary structure (DSSP, 8-state):
-EEEE-GGG-EEEE---TTEEEEE-TT-EEEEEEE-TTTTPEEEEEEEE-SS-EEEEE--S--SEEEEETTTTEEEEE------